Protein AF-A0A0V0W6Q3-F1 (afdb_monomer_lite)

Foldseek 3Di:
DDDDDDFPFDWFDPWDWDWDADPVNPDIDTDTDDDGTDGDDAWAWDDDDDPPDTDTPDGDPCVPQVPDPVDDDD

Radius of gyration: 18.72 Å; chains: 1; bounding box: 35×26×55 Å

Structure (mmCIF, N/CA/C/O backbone):
data_AF-A0A0V0W6Q3-F1
#
_entry.id   AF-A0A0V0W6Q3-F1
#
loop_
_atom_site.group_PDB
_atom_site.id
_atom_site.type_symbol
_atom_site.label_atom_id
_atom_site.label_alt_id
_atom_site.label_comp_id
_atom_site.label_asym_id
_atom_site.label_entity_id
_atom_site.label_seq_id
_atom_site.pdbx_PDB_ins_code
_atom_site.Cartn_x
_atom_site.Cartn_y
_atom_site.Cartn_z
_atom_site.occupancy
_atom_site.B_iso_or_equiv
_atom_site.auth_seq_id
_atom_site.auth_comp_id
_atom_site.auth_asym_id
_atom_site.auth_atom_id
_atom_site.pdbx_PDB_model_num
ATOM 1 N N . MET A 1 1 ? -16.376 10.182 -13.529 1.00 31.70 1 MET A N 1
ATOM 2 C CA . MET A 1 1 ? -15.973 9.424 -12.325 1.00 31.70 1 MET A CA 1
ATOM 3 C C . MET A 1 1 ? -16.274 7.948 -12.561 1.00 31.70 1 MET A C 1
ATOM 5 O O . MET A 1 1 ? -17.407 7.539 -12.380 1.00 31.70 1 MET A O 1
ATOM 9 N N . CYS A 1 2 ? -15.320 7.168 -13.066 1.00 30.09 2 CYS A N 1
ATOM 10 C CA . CYS A 1 2 ? -15.411 5.704 -13.116 1.00 30.09 2 CYS A CA 1
ATOM 11 C C . CYS A 1 2 ? -14.006 5.177 -13.429 1.00 30.09 2 CYS A C 1
ATOM 13 O O . CYS A 1 2 ? -13.460 5.506 -14.480 1.00 30.09 2 CYS A O 1
ATOM 15 N N . VAL A 1 3 ? -13.386 4.439 -12.508 1.00 39.09 3 VAL A N 1
ATOM 16 C CA . VAL A 1 3 ? -12.073 3.816 -12.730 1.00 39.09 3 VAL A CA 1
ATOM 17 C C . VAL A 1 3 ? -12.310 2.318 -12.851 1.00 39.09 3 VAL A C 1
ATOM 19 O O . VAL A 1 3 ? -12.607 1.651 -11.863 1.00 39.09 3 VAL A O 1
ATOM 22 N N . SER A 1 4 ? -12.225 1.805 -14.078 1.00 35.38 4 SER A N 1
ATOM 23 C CA . SER A 1 4 ? -12.343 0.376 -14.364 1.00 35.38 4 SER A CA 1
ATOM 24 C C . SER A 1 4 ? -10.994 -0.319 -14.167 1.00 35.38 4 SER A C 1
ATOM 26 O O . SER A 1 4 ? -9.987 0.025 -14.781 1.00 35.38 4 SER A O 1
ATOM 28 N N . SER A 1 5 ? -11.030 -1.296 -13.269 1.00 49.66 5 SER A N 1
ATOM 29 C CA . SER A 1 5 ? -9.982 -2.090 -12.624 1.00 49.66 5 SER A CA 1
ATOM 30 C C . SER A 1 5 ? -9.231 -3.098 -13.507 1.00 49.66 5 SER A C 1
ATOM 32 O O . SER A 1 5 ? -9.749 -3.523 -14.534 1.00 49.66 5 SER A O 1
ATOM 34 N N . ARG A 1 6 ? -8.116 -3.645 -12.989 1.00 39.38 6 ARG A N 1
ATOM 35 C CA . ARG A 1 6 ? -7.982 -5.106 -12.760 1.00 39.38 6 ARG A CA 1
ATOM 36 C C . ARG A 1 6 ? -6.877 -5.412 -11.729 1.00 39.38 6 ARG A C 1
ATOM 38 O O . ARG A 1 6 ? -5.702 -5.551 -12.061 1.00 39.38 6 ARG A O 1
ATOM 45 N N . PHE A 1 7 ? -7.275 -5.530 -10.461 1.00 40.69 7 PHE A N 1
ATOM 46 C CA . PHE A 1 7 ? -6.437 -6.014 -9.360 1.00 40.69 7 PHE A CA 1
ATOM 47 C C . PHE A 1 7 ? -6.671 -7.520 -9.178 1.00 40.69 7 PHE A C 1
ATOM 49 O O . PHE A 1 7 ? -7.766 -7.939 -8.824 1.00 40.69 7 PHE A O 1
ATOM 56 N N . THR A 1 8 ? -5.657 -8.350 -9.426 1.00 42.06 8 THR A N 1
ATOM 57 C CA . THR A 1 8 ? -5.663 -9.761 -9.002 1.00 42.06 8 THR A CA 1
ATOM 58 C C . THR A 1 8 ? -5.325 -9.803 -7.514 1.00 42.06 8 THR A C 1
ATOM 60 O O . THR A 1 8 ? -4.165 -9.589 -7.152 1.00 42.06 8 THR A O 1
ATOM 63 N N . ALA A 1 9 ? -6.342 -9.997 -6.679 1.00 39.00 9 ALA A N 1
ATOM 64 C CA . ALA A 1 9 ? -6.248 -10.012 -5.226 1.00 39.00 9 ALA A CA 1
ATOM 65 C C . ALA A 1 9 ? -5.781 -11.390 -4.728 1.00 39.00 9 ALA A C 1
ATOM 67 O O . ALA A 1 9 ? -6.442 -12.392 -4.973 1.00 39.00 9 ALA A O 1
ATOM 68 N N . VAL A 1 10 ? -4.651 -11.429 -4.020 1.00 44.03 10 VAL A N 1
ATOM 69 C CA . VAL A 1 10 ? -4.273 -12.545 -3.141 1.00 44.03 10 VAL A CA 1
ATOM 70 C C . VAL A 1 10 ? -4.319 -11.995 -1.718 1.00 44.03 10 VAL A C 1
ATOM 72 O O . VAL A 1 10 ? -3.356 -11.404 -1.253 1.00 44.03 10 VAL A O 1
ATOM 75 N N . GLU A 1 11 ? -5.530 -12.092 -1.164 1.00 50.97 11 GLU A N 1
ATOM 76 C CA . GLU A 1 11 ? -6.056 -12.048 0.216 1.00 50.97 11 GLU A CA 1
ATOM 77 C C . GLU A 1 11 ? -5.346 -11.223 1.312 1.00 50.97 11 GLU A C 1
ATOM 79 O O . GLU A 1 11 ? -4.166 -11.457 1.575 1.00 50.97 11 GLU A O 1
ATOM 84 N N . HIS A 1 12 ? -6.131 -10.323 1.967 1.00 47.22 12 HIS A N 1
ATOM 85 C CA . HIS A 1 12 ? -5.936 -9.481 3.201 1.00 47.22 12 HIS A CA 1
ATOM 86 C C . HIS A 1 12 ? -5.939 -7.902 3.134 1.00 47.22 12 HIS A C 1
ATOM 88 O O . HIS A 1 12 ? -4.910 -7.238 3.134 1.00 47.22 12 HIS A O 1
ATOM 94 N N . ALA A 1 13 ? -7.141 -7.294 3.262 1.00 53.12 13 ALA A N 1
ATOM 95 C CA . ALA A 1 13 ? -7.461 -5.915 3.772 1.00 53.12 13 ALA A CA 1
ATOM 96 C C . ALA A 1 13 ? -6.381 -5.017 4.387 1.00 53.12 13 ALA A C 1
ATOM 98 O O . ALA A 1 13 ? -5.989 -5.380 5.494 1.00 53.12 13 ALA A O 1
ATOM 99 N N . PRO A 1 14 ? -6.183 -3.730 3.987 1.00 55.50 14 PRO A N 1
ATOM 100 C CA . PRO A 1 14 ? -6.273 -2.654 4.973 1.00 55.50 14 PRO A CA 1
ATOM 101 C C . PRO A 1 14 ? -7.655 -2.672 5.642 1.00 55.50 14 PRO A C 1
ATOM 103 O O . PRO A 1 14 ? -8.711 -2.344 5.097 1.00 55.50 14 PRO A O 1
ATOM 106 N N . LYS A 1 15 ? -7.624 -3.159 6.866 1.00 61.81 15 LYS A N 1
ATOM 107 C CA . LYS A 1 15 ? -8.781 -3.525 7.658 1.00 61.81 15 LYS A CA 1
ATOM 108 C C . LYS A 1 15 ? -9.541 -2.264 8.087 1.00 61.81 15 LYS A C 1
ATOM 110 O O . LYS A 1 15 ? -9.002 -1.434 8.814 1.00 61.81 15 LYS A O 1
ATOM 115 N N . LYS A 1 16 ? -10.786 -2.103 7.628 1.00 65.19 16 LYS A N 1
ATOM 116 C CA . LYS A 1 16 ? -11.663 -1.012 8.072 1.00 65.19 16 LYS A CA 1
ATOM 117 C C . LYS A 1 16 ? -12.383 -1.440 9.342 1.00 65.19 16 LYS A C 1
ATOM 119 O O . LYS A 1 16 ? -13.021 -2.491 9.381 1.00 65.19 16 LYS A O 1
ATOM 124 N N . PHE A 1 17 ? -12.297 -0.603 10.365 1.00 71.94 17 PHE A N 1
ATOM 125 C CA . PHE A 1 17 ? -12.909 -0.861 11.655 1.00 71.94 17 PHE A CA 1
ATOM 126 C C . PHE A 1 17 ? -13.853 0.272 12.058 1.00 71.94 17 PHE A C 1
ATOM 128 O O . PHE A 1 17 ? -13.539 1.442 11.854 1.00 71.94 17 PHE A O 1
ATOM 135 N N . GLY A 1 18 ? -14.998 -0.079 12.635 1.00 75.56 18 GLY A N 1
ATOM 136 C CA . GLY A 1 18 ? -15.794 0.808 13.478 1.00 75.56 18 GLY A CA 1
ATOM 137 C C . GLY A 1 18 ? -15.426 0.587 14.943 1.00 75.56 18 GLY A C 1
ATOM 138 O O . GLY A 1 18 ? -15.051 -0.525 15.319 1.00 75.56 18 GLY A O 1
ATOM 139 N N . TYR A 1 19 ? -15.516 1.632 15.762 1.00 74.38 19 TYR A N 1
ATOM 140 C CA . TYR A 1 19 ? -15.284 1.544 17.201 1.00 74.38 19 TYR A CA 1
ATOM 141 C C . TYR A 1 19 ? -16.552 1.931 17.962 1.00 74.38 19 TYR A C 1
ATOM 143 O O . TYR A 1 19 ? -17.170 2.955 17.682 1.00 74.38 19 TYR A O 1
ATOM 151 N N . GLU A 1 20 ? -16.923 1.112 18.942 1.00 75.44 20 GLU A N 1
ATOM 152 C CA . GLU A 1 20 ? -17.98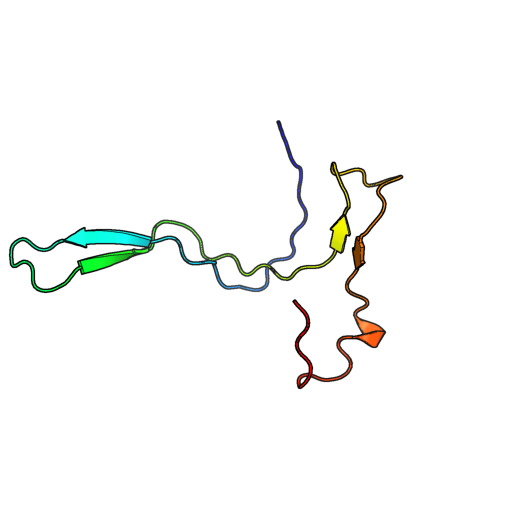1 1.412 19.907 1.00 75.44 20 GLU A CA 1
ATOM 153 C C . GLU A 1 20 ? -17.378 1.393 21.315 1.00 75.44 20 GLU A C 1
ATOM 155 O O . GLU A 1 20 ? -16.705 0.435 21.708 1.00 75.44 20 GLU A O 1
ATOM 160 N N . PHE A 1 21 ? -17.590 2.459 22.087 1.00 77.88 21 PHE A N 1
ATOM 161 C CA . PHE A 1 21 ? -17.144 2.519 23.477 1.00 77.88 21 PHE A CA 1
ATOM 162 C C . PHE A 1 21 ? -18.194 1.875 24.381 1.00 77.88 21 PHE A C 1
ATOM 164 O O . PHE A 1 21 ? -19.369 2.244 24.348 1.00 77.88 21 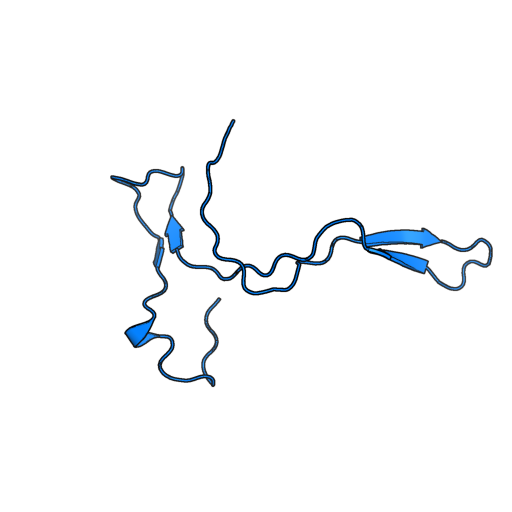PHE A O 1
ATOM 171 N N . LYS A 1 22 ? -17.777 0.906 25.202 1.00 75.6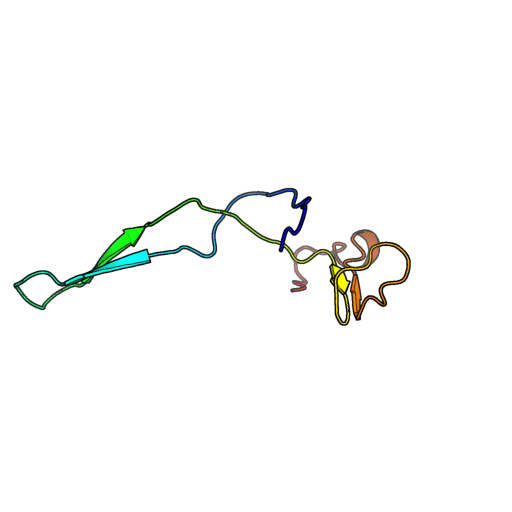9 22 LYS A N 1
ATOM 172 C CA . LYS A 1 22 ? -18.656 0.341 26.232 1.00 75.69 22 LYS A CA 1
ATOM 173 C C . LYS A 1 22 ? -18.918 1.393 27.311 1.00 75.69 22 LYS A C 1
ATOM 175 O O . LYS A 1 22 ? -18.024 2.171 27.636 1.00 75.69 22 LYS A O 1
ATOM 180 N N . LYS A 1 23 ? -20.130 1.392 27.881 1.00 71.56 23 LYS A N 1
ATOM 181 C CA . LYS A 1 23 ? -20.580 2.361 28.902 1.00 71.56 23 LYS A CA 1
ATOM 182 C C . LYS A 1 23 ? -19.654 2.432 30.126 1.00 71.56 23 LYS A C 1
ATOM 184 O O . LYS A 1 23 ? -19.561 3.479 30.748 1.00 71.56 23 LYS A O 1
ATOM 189 N N . ASP A 1 24 ? -18.911 1.359 30.388 1.00 71.75 24 ASP A N 1
ATOM 190 C CA . ASP A 1 24 ? -17.962 1.239 31.501 1.00 71.75 24 ASP A CA 1
ATOM 191 C C . ASP A 1 24 ? -16.575 1.849 31.203 1.00 71.75 24 ASP A C 1
ATOM 193 O O . ASP A 1 24 ? -15.638 1.658 31.976 1.00 71.75 24 ASP A O 1
ATOM 197 N N . GLY A 1 25 ? -16.398 2.513 30.050 1.00 66.56 25 GLY A N 1
ATOM 198 C CA . GLY A 1 25 ? -15.208 3.299 29.677 1.00 66.56 25 GLY A CA 1
ATOM 199 C C . GLY A 1 25 ? -13.898 2.516 29.514 1.00 66.56 25 GLY A C 1
ATOM 200 O O . GLY A 1 25 ? -12.885 3.074 29.108 1.00 66.56 25 GLY A O 1
ATOM 201 N N . THR A 1 26 ? -13.898 1.219 29.807 1.00 72.12 26 THR A N 1
ATOM 202 C CA . THR A 1 26 ? -12.677 0.430 30.006 1.00 72.12 26 THR A CA 1
ATOM 203 C C . THR A 1 26 ? -12.089 -0.128 28.713 1.00 72.12 26 THR A C 1
ATOM 205 O O . THR A 1 26 ? -10.878 -0.331 28.652 1.00 72.12 26 THR A O 1
ATOM 208 N N . LYS A 1 27 ? -12.906 -0.410 27.681 1.00 70.75 27 LYS A N 1
ATOM 209 C CA . LYS A 1 27 ? -12.443 -0.994 26.403 1.00 70.75 27 LYS A CA 1
ATOM 210 C C . LYS A 1 27 ? -13.294 -0.553 25.207 1.00 70.75 27 LYS A C 1
ATOM 212 O O . LYS A 1 27 ? -14.524 -0.592 25.265 1.00 70.75 27 LYS A O 1
ATOM 217 N N . ALA A 1 28 ? -12.628 -0.214 24.101 1.00 71.06 28 ALA A N 1
ATOM 218 C CA . ALA A 1 28 ? -13.262 -0.015 22.799 1.00 71.06 28 ALA A CA 1
ATOM 219 C C . ALA A 1 28 ? -13.516 -1.374 22.122 1.00 71.06 28 ALA A C 1
ATOM 221 O O . ALA A 1 28 ? -12.609 -2.202 22.011 1.00 71.06 28 ALA A O 1
ATOM 222 N N . ALA A 1 29 ? -14.750 -1.615 21.680 1.00 73.94 29 ALA A N 1
ATOM 223 C CA . ALA A 1 29 ? -15.101 -2.766 20.860 1.00 73.94 29 ALA A CA 1
ATOM 224 C C . ALA A 1 29 ? -14.836 -2.423 19.389 1.00 73.94 29 ALA A C 1
ATOM 226 O O . ALA A 1 29 ? -15.477 -1.537 18.824 1.00 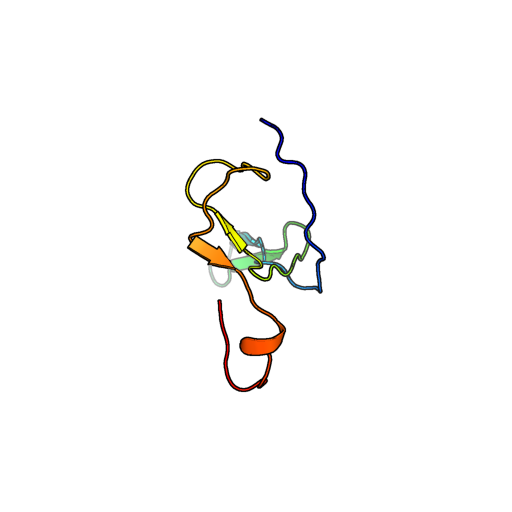73.94 29 ALA A O 1
ATOM 227 N N . LEU A 1 30 ? -13.870 -3.111 18.781 1.00 78.19 30 LEU A N 1
ATOM 228 C CA . LEU A 1 30 ? -13.525 -2.939 17.374 1.00 78.19 30 LEU A CA 1
ATOM 229 C C . LEU A 1 30 ? -14.369 -3.894 16.523 1.00 78.19 30 LEU A C 1
ATOM 231 O O . LEU A 1 30 ? -14.287 -5.111 16.687 1.00 78.19 30 LEU A O 1
ATOM 235 N N . LYS A 1 31 ? -15.162 -3.354 15.598 1.00 79.31 31 LYS A N 1
ATOM 236 C CA . LYS A 1 31 ? -15.954 -4.132 14.641 1.00 79.31 31 LYS A CA 1
ATOM 237 C C . LYS A 1 31 ? -15.368 -3.980 13.252 1.00 79.31 31 LYS A C 1
ATOM 239 O O . LYS A 1 31 ? -15.182 -2.868 12.772 1.00 79.31 31 LYS A O 1
ATOM 244 N N . GLU A 1 32 ? -15.098 -5.091 12.586 1.00 78.94 32 GLU A N 1
ATOM 245 C CA . GLU A 1 32 ? -14.674 -5.062 11.189 1.00 78.94 32 GLU A CA 1
ATOM 246 C C . GLU A 1 32 ? -15.850 -4.669 10.299 1.00 78.94 32 GLU A C 1
ATOM 248 O O . GLU A 1 32 ? -16.910 -5.296 10.331 1.00 78.94 32 GLU A O 1
ATOM 253 N N . LEU A 1 33 ? -15.666 -3.606 9.521 1.00 79.94 33 LEU A N 1
ATOM 254 C CA . LEU A 1 33 ? -16.676 -3.077 8.617 1.00 79.94 33 LEU A CA 1
ATOM 255 C C . LEU A 1 33 ? -16.172 -3.202 7.181 1.00 79.94 33 LEU A C 1
ATOM 257 O O . LEU A 1 33 ? -15.458 -2.333 6.686 1.00 79.94 33 LEU A O 1
ATOM 261 N N . GLY A 1 34 ? -16.594 -4.268 6.505 1.00 78.38 34 GLY A N 1
ATOM 262 C CA . GLY A 1 34 ? -16.370 -4.469 5.075 1.00 78.38 34 GLY A CA 1
ATOM 263 C C . GLY A 1 34 ? -15.357 -5.568 4.719 1.00 78.38 34 GLY A C 1
ATOM 264 O O . GLY A 1 34 ? -14.840 -6.261 5.596 1.00 78.38 34 GLY A O 1
ATOM 265 N N . PRO A 1 35 ? -15.112 -5.765 3.411 1.00 81.31 35 PRO A N 1
ATOM 266 C CA . PRO A 1 35 ? -14.324 -6.880 2.892 1.00 81.31 35 PRO A CA 1
ATOM 267 C C . PRO A 1 35 ? -12.812 -6.722 3.110 1.00 81.31 35 PRO A C 1
ATOM 269 O O . PRO A 1 35 ? -12.274 -5.614 3.140 1.00 81.31 35 PRO A O 1
ATOM 272 N N . ARG A 1 36 ? -12.108 -7.860 3.194 1.00 75.12 36 ARG A N 1
ATOM 273 C CA . ARG A 1 36 ? -10.651 -7.939 3.368 1.00 75.12 36 ARG A CA 1
ATOM 274 C C . ARG A 1 36 ? -9.899 -8.103 2.010 1.00 75.12 36 ARG A C 1
ATOM 276 O O . ARG A 1 36 ? -9.652 -9.219 1.589 1.00 75.12 36 ARG A O 1
ATOM 283 N N . PHE A 1 37 ? -9.456 -7.027 1.352 1.00 71.31 37 PHE A N 1
ATOM 284 C CA . PHE A 1 37 ? -8.555 -6.937 0.171 1.00 71.31 37 PHE A CA 1
ATOM 285 C C . PHE A 1 37 ? -7.010 -6.772 0.413 1.00 71.31 37 PHE A C 1
ATOM 287 O O . PHE A 1 37 ? -6.554 -5.744 0.891 1.00 71.31 37 PHE A O 1
ATOM 294 N N . THR A 1 38 ? -6.138 -7.710 0.016 1.00 72.38 38 THR A N 1
ATOM 295 C CA . THR A 1 38 ? -4.678 -7.406 -0.041 1.00 72.38 38 THR A CA 1
ATOM 296 C C . THR A 1 38 ? -4.362 -6.745 -1.359 1.00 72.38 38 THR A C 1
ATOM 298 O O . THR A 1 38 ? -4.656 -7.304 -2.420 1.00 72.38 38 THR A O 1
ATOM 301 N N . LEU A 1 39 ? -3.711 -5.587 -1.301 1.00 79.69 39 LEU A N 1
ATOM 302 C CA . LEU A 1 39 ? -3.160 -4.934 -2.481 1.00 79.69 39 LEU A CA 1
ATOM 303 C C . LEU A 1 39 ? -1.648 -5.100 -2.489 1.00 79.69 39 LEU A C 1
ATOM 305 O O . LEU A 1 39 ? -0.981 -4.911 -1.477 1.00 79.69 39 LEU A O 1
ATOM 309 N N . ARG A 1 40 ? -1.121 -5.420 -3.667 1.00 78.56 40 ARG A N 1
ATOM 310 C CA . ARG A 1 40 ? 0.302 -5.307 -3.976 1.00 78.56 40 ARG A CA 1
ATOM 311 C C . ARG A 1 40 ? 0.453 -4.256 -5.062 1.00 78.56 40 ARG A C 1
ATOM 313 O O . ARG A 1 40 ? -0.295 -4.298 -6.048 1.00 78.56 40 ARG A O 1
ATOM 320 N N . LEU A 1 41 ? 1.391 -3.329 -4.890 1.00 83.44 41 LEU A N 1
ATOM 321 C CA . LEU A 1 41 ? 1.680 -2.332 -5.910 1.00 83.44 41 LEU A CA 1
ATOM 322 C C . LEU A 1 41 ? 2.274 -3.038 -7.138 1.00 83.44 41 LEU A C 1
ATOM 324 O O . LEU A 1 41 ? 3.206 -3.831 -7.034 1.00 83.44 41 LEU A O 1
ATOM 328 N N . LYS A 1 42 ? 1.692 -2.791 -8.316 1.00 83.19 42 LYS A N 1
ATOM 329 C CA . LYS A 1 42 ? 2.191 -3.339 -9.592 1.00 83.19 42 LYS A CA 1
ATOM 330 C C . LYS A 1 42 ? 2.863 -2.278 -10.450 1.00 83.19 42 LYS A C 1
ATOM 332 O O . LYS A 1 42 ? 3.889 -2.546 -11.064 1.00 83.19 42 LYS A O 1
ATOM 337 N N . ALA A 1 43 ? 2.261 -1.098 -10.514 1.00 83.25 43 ALA A N 1
ATOM 338 C CA . ALA A 1 43 ? 2.782 0.044 -11.237 1.00 83.25 43 ALA A CA 1
ATOM 339 C C . ALA A 1 43 ? 2.238 1.330 -10.613 1.00 83.25 43 ALA A C 1
ATOM 341 O O . ALA A 1 43 ? 1.094 1.359 -10.152 1.00 83.25 43 ALA A O 1
ATOM 342 N N . LEU A 1 44 ? 3.055 2.376 -10.630 1.00 86.75 44 LEU A N 1
ATOM 343 C CA . LEU A 1 44 ? 2.710 3.727 -10.224 1.00 86.75 44 LEU A CA 1
ATOM 344 C C . LEU A 1 44 ? 2.850 4.635 -11.443 1.00 86.75 44 LEU A C 1
ATOM 346 O O . LEU A 1 44 ? 3.932 4.754 -12.019 1.00 86.75 44 LEU A O 1
ATOM 350 N N . GLN A 1 45 ? 1.740 5.239 -11.855 1.00 88.50 45 GLN A N 1
ATOM 351 C CA . GLN A 1 45 ? 1.713 6.176 -12.969 1.00 88.50 45 GLN A CA 1
ATOM 352 C C . GLN A 1 45 ? 1.756 7.611 -12.445 1.00 88.50 45 GLN A C 1
ATOM 354 O O . GLN A 1 45 ? 1.041 7.950 -11.502 1.00 88.50 45 GLN A O 1
ATOM 359 N N . LYS A 1 46 ? 2.545 8.461 -13.101 1.00 85.06 46 LYS A N 1
ATOM 360 C CA . LYS A 1 46 ? 2.541 9.897 -12.853 1.00 85.06 46 LYS A CA 1
ATOM 361 C C . LYS A 1 46 ? 1.286 10.530 -13.448 1.00 85.06 46 LYS A C 1
ATOM 363 O O . LYS A 1 46 ? 1.034 10.412 -14.649 1.00 85.06 46 LYS A O 1
ATOM 368 N N . GLY A 1 47 ? 0.523 11.240 -12.622 1.00 83.12 47 GLY A N 1
ATOM 369 C CA . GLY A 1 47 ? -0.671 11.964 -13.057 1.00 83.12 47 GLY A CA 1
ATOM 370 C C . GLY A 1 47 ? -1.899 11.069 -13.255 1.00 83.12 47 GLY A C 1
ATOM 371 O O . GLY A 1 47 ? -2.138 10.132 -12.497 1.00 83.12 47 GLY A O 1
ATOM 372 N N . THR A 1 48 ? -2.737 11.395 -14.238 1.00 84.50 48 THR A N 1
ATOM 373 C CA . THR A 1 48 ? -4.015 10.708 -14.477 1.00 84.50 48 THR A CA 1
ATOM 374 C C . THR A 1 48 ? -3.821 9.357 -15.159 1.00 84.50 48 THR A C 1
ATOM 376 O O . THR A 1 48 ? -2.930 9.200 -15.987 1.00 84.50 48 THR A O 1
ATOM 379 N N . PHE A 1 49 ? -4.685 8.380 -14.860 1.00 83.12 49 PHE A N 1
ATOM 380 C CA . PHE A 1 49 ? -4.625 7.058 -15.490 1.00 83.12 49 PHE A CA 1
ATOM 381 C C . PHE A 1 49 ? -4.744 7.168 -17.019 1.00 83.12 49 PHE A C 1
ATOM 383 O O . PHE A 1 49 ? -5.797 7.528 -17.546 1.00 83.12 49 PHE A O 1
ATOM 390 N N . ASN A 1 50 ? -3.659 6.850 -17.727 1.00 80.88 50 ASN A N 1
ATOM 391 C CA . ASN A 1 50 ? -3.588 6.858 -19.185 1.00 80.88 50 ASN A CA 1
ATOM 392 C C . ASN A 1 50 ? -2.824 5.606 -19.641 1.00 80.88 50 ASN A C 1
ATOM 394 O O . ASN A 1 50 ? -1.594 5.601 -19.645 1.00 80.88 50 ASN A O 1
ATOM 398 N N . PRO A 1 51 ? -3.527 4.541 -20.055 1.00 75.31 51 PRO A N 1
ATOM 399 C CA . PRO A 1 51 ? -2.896 3.259 -20.352 1.00 75.31 51 PRO A CA 1
ATOM 400 C C . PRO A 1 51 ? -2.034 3.262 -21.624 1.00 75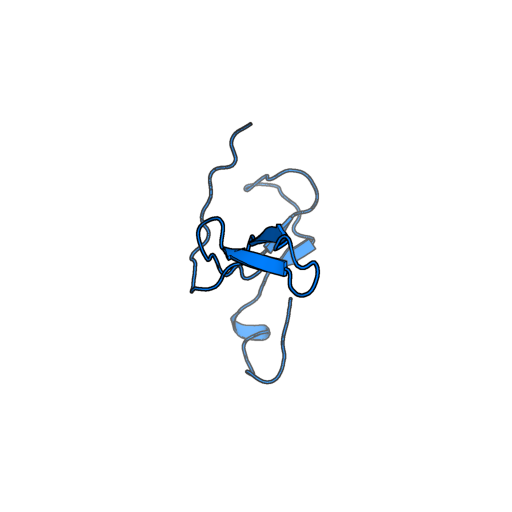.31 51 PRO A C 1
ATOM 402 O O . PRO A 1 51 ? -1.294 2.307 -21.835 1.00 75.31 51 PRO A O 1
ATOM 405 N N . LYS A 1 52 ? -2.137 4.286 -22.487 1.00 78.19 52 LYS A N 1
ATOM 406 C CA . LYS A 1 52 ? -1.411 4.341 -23.770 1.00 78.19 52 LYS A CA 1
ATOM 407 C C . LYS A 1 52 ? -0.159 5.211 -23.720 1.00 78.19 52 LYS A C 1
ATOM 409 O O . LYS A 1 52 ? 0.853 4.842 -24.299 1.00 78.19 52 LYS A O 1
ATOM 414 N N . PHE A 1 53 ? -0.235 6.356 -23.043 1.00 76.44 53 PHE A N 1
ATOM 415 C CA . PHE A 1 53 ? 0.841 7.360 -23.035 1.00 76.44 53 PHE A CA 1
ATOM 416 C C . PHE A 1 53 ? 1.225 7.814 -21.623 1.00 76.44 53 PHE A C 1
ATOM 418 O O . PHE A 1 53 ? 1.891 8.832 -21.446 1.00 76.44 53 PHE A O 1
ATOM 425 N N . GLY A 1 54 ? 0.772 7.087 -20.605 1.00 77.06 54 GLY A N 1
ATOM 426 C CA . GLY A 1 54 ? 1.119 7.355 -19.222 1.00 77.06 54 GLY A CA 1
ATOM 427 C C . GLY A 1 54 ? 2.600 7.129 -18.956 1.00 77.06 54 GLY A C 1
ATOM 428 O O . GLY A 1 54 ? 3.135 6.065 -19.260 1.00 77.06 54 GLY A O 1
ATOM 429 N N . GLN A 1 55 ? 3.258 8.115 -18.350 1.00 80.12 55 GLN A N 1
ATOM 430 C CA . GLN A 1 55 ? 4.598 7.929 -17.803 1.00 80.12 55 GLN A CA 1
ATOM 431 C C . GLN A 1 55 ? 4.485 7.198 -16.465 1.00 80.12 55 GLN A C 1
ATOM 433 O O . GLN A 1 55 ? 3.768 7.641 -15.564 1.00 80.12 55 GLN A O 1
ATOM 438 N N . PHE A 1 56 ? 5.179 6.071 -16.336 1.00 82.50 56 PHE A N 1
ATOM 439 C CA . PHE A 1 56 ? 5.239 5.320 -15.088 1.00 82.50 56 PHE A CA 1
ATOM 440 C C . PHE A 1 56 ? 6.458 5.755 -14.283 1.00 82.50 56 PHE A C 1
ATOM 442 O O . PHE A 1 56 ? 7.574 5.747 -14.792 1.00 82.50 56 PHE A O 1
ATOM 449 N N . GLU A 1 57 ? 6.238 6.116 -13.023 1.00 83.56 57 GLU A N 1
ATOM 450 C CA . GLU A 1 57 ? 7.320 6.374 -12.068 1.00 83.56 57 GLU A CA 1
ATOM 451 C C . GLU A 1 57 ? 7.908 5.067 -11.551 1.00 83.56 57 GLU A C 1
ATOM 453 O O . GLU A 1 57 ? 9.105 4.975 -11.291 1.00 83.56 57 GLU A O 1
ATOM 458 N N . TRP A 1 58 ? 7.071 4.037 -11.422 1.00 81.31 58 TRP A N 1
ATOM 459 C CA . TRP A 1 58 ? 7.501 2.760 -10.882 1.00 81.31 58 TRP A CA 1
ATOM 460 C C . TRP A 1 58 ? 6.735 1.604 -11.511 1.00 81.31 58 TRP A C 1
ATOM 462 O O . TRP A 1 58 ? 5.522 1.678 -11.703 1.00 81.31 58 TRP A O 1
ATOM 472 N N . ILE A 1 59 ? 7.440 0.520 -11.824 1.00 85.25 59 ILE A N 1
ATOM 473 C CA . ILE A 1 59 ? 6.858 -0.715 -12.353 1.00 85.25 59 ILE A CA 1
ATOM 474 C C . ILE A 1 59 ? 7.541 -1.896 -11.669 1.00 85.25 59 ILE A C 1
ATOM 476 O O . ILE A 1 59 ? 8.769 -2.002 -11.666 1.00 85.25 59 ILE A O 1
ATOM 480 N N . LEU A 1 60 ? 6.740 -2.822 -11.142 1.00 82.69 60 LEU A N 1
ATOM 481 C CA . LEU A 1 60 ? 7.231 -4.057 -10.552 1.00 82.69 60 LEU A CA 1
ATOM 482 C C . LEU A 1 60 ? 7.733 -5.017 -11.644 1.00 82.69 60 LEU A C 1
ATOM 484 O O . LEU A 1 60 ? 6.977 -5.786 -12.239 1.00 82.69 60 LEU A O 1
ATOM 488 N N . LYS A 1 61 ? 9.045 -5.018 -11.869 1.00 82.94 61 LYS A N 1
ATOM 489 C CA . LYS A 1 61 ? 9.763 -6.036 -12.640 1.00 82.94 61 LYS A CA 1
ATOM 490 C C . LYS A 1 61 ? 9.927 -7.332 -11.841 1.00 82.94 61 LYS A C 1
ATOM 492 O O . LYS A 1 61 ? 10.930 -7.537 -11.158 1.00 82.94 61 LYS A O 1
ATOM 497 N N . ARG A 1 62 ? 8.947 -8.229 -11.954 1.00 74.69 62 ARG A N 1
ATOM 498 C CA . ARG A 1 62 ? 8.908 -9.520 -11.241 1.00 74.69 62 ARG A CA 1
ATOM 499 C C . ARG A 1 62 ? 10.213 -10.322 -11.332 1.00 74.69 62 ARG A C 1
ATOM 501 O O . ARG A 1 62 ? 10.710 -10.769 -10.308 1.00 74.69 62 ARG A O 1
ATOM 508 N N . HIS A 1 63 ? 10.777 -10.486 -12.527 1.00 77.75 63 HIS A N 1
ATOM 509 C CA . HIS A 1 63 ? 11.951 -11.347 -12.727 1.00 77.75 63 HIS A CA 1
ATOM 510 C C . HIS A 1 63 ? 13.251 -10.785 -12.143 1.00 77.75 63 HIS A C 1
ATOM 512 O O . HIS A 1 63 ? 14.139 -11.557 -11.806 1.00 77.75 63 HIS A O 1
ATOM 518 N N . GLU A 1 64 ? 13.361 -9.463 -12.000 1.00 75.75 64 GLU A N 1
ATOM 519 C CA . GLU A 1 64 ? 14.548 -8.814 -11.433 1.00 75.75 64 GLU A CA 1
ATOM 520 C C . GLU A 1 64 ? 14.403 -8.637 -9.913 1.00 75.75 64 GLU A C 1
ATOM 522 O O . GLU A 1 64 ? 15.333 -8.898 -9.147 1.00 75.75 64 GLU A O 1
ATOM 527 N N . MET A 1 65 ? 13.214 -8.227 -9.460 1.00 73.56 65 MET A N 1
ATOM 528 C CA . MET A 1 65 ? 12.981 -7.820 -8.074 1.00 73.56 65 MET A CA 1
ATOM 529 C C . MET A 1 65 ? 12.457 -8.950 -7.177 1.00 73.56 65 MET A C 1
ATOM 531 O O . MET A 1 65 ? 12.843 -9.017 -6.016 1.00 73.56 65 MET A O 1
ATOM 535 N N . GLU A 1 66 ? 11.663 -9.903 -7.681 1.00 72.56 66 GLU A N 1
ATOM 536 C CA . GLU A 1 66 ? 11.174 -11.047 -6.881 1.00 72.56 66 GLU A CA 1
ATOM 537 C C . GLU A 1 66 ? 12.153 -12.245 -6.901 1.00 72.56 66 GLU A C 1
ATOM 539 O O . GLU A 1 66 ? 11.746 -13.394 -6.737 1.00 72.56 66 GLU A O 1
ATOM 544 N N . THR A 1 67 ? 13.457 -12.000 -7.081 1.00 71.94 67 THR A N 1
ATOM 545 C CA . THR A 1 67 ? 14.504 -13.045 -7.084 1.00 71.94 67 THR A CA 1
ATOM 546 C C . THR A 1 67 ? 14.762 -13.644 -5.701 1.00 71.94 67 THR A C 1
ATOM 548 O O . THR A 1 67 ? 15.199 -14.788 -5.587 1.00 71.94 67 THR A O 1
ATOM 551 N N . SER A 1 68 ? 14.481 -12.899 -4.627 1.00 70.19 68 SER A N 1
ATOM 552 C CA . SER A 1 68 ? 14.680 -13.354 -3.251 1.00 70.19 68 SER A CA 1
ATOM 553 C C . SER A 1 68 ? 13.548 -12.907 -2.337 1.00 70.19 68 SER A C 1
ATOM 555 O O . SER A 1 68 ? 13.249 -11.721 -2.241 1.00 70.19 68 SER A O 1
ATOM 557 N N . ARG A 1 69 ? 12.997 -13.849 -1.559 1.00 70.25 69 ARG A N 1
ATOM 558 C CA . ARG A 1 69 ? 11.980 -13.580 -0.521 1.00 70.25 69 ARG A CA 1
ATOM 559 C C . ARG A 1 69 ? 12.502 -12.765 0.672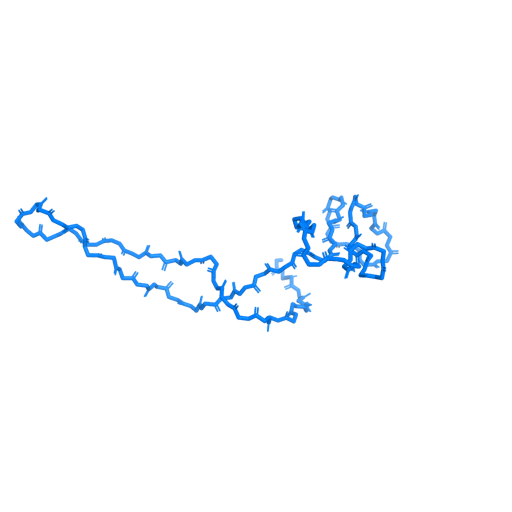 1.00 70.25 69 ARG A C 1
ATOM 561 O O . ARG A 1 69 ? 11.729 -12.442 1.564 1.00 70.25 69 ARG A O 1
ATOM 568 N N . ARG A 1 70 ? 13.805 -12.460 0.713 1.00 77.00 70 ARG A N 1
ATOM 569 C CA . ARG A 1 70 ? 14.428 -11.636 1.764 1.00 77.00 70 ARG A CA 1
ATOM 570 C C . ARG A 1 70 ? 14.367 -10.137 1.477 1.00 77.00 70 ARG A C 1
ATOM 572 O O . ARG A 1 70 ? 14.571 -9.354 2.397 1.00 77.00 70 ARG A O 1
ATOM 579 N N . ARG A 1 71 ? 14.140 -9.732 0.223 1.00 72.38 71 ARG A N 1
ATOM 580 C CA . ARG A 1 71 ? 14.066 -8.318 -0.165 1.00 72.38 71 ARG A CA 1
ATOM 581 C C . ARG A 1 71 ? 12.609 -7.958 -0.419 1.00 72.38 71 ARG A C 1
ATOM 583 O O . ARG A 1 71 ? 11.973 -8.535 -1.294 1.00 72.38 71 ARG A O 1
ATOM 590 N N . PHE A 1 72 ? 12.095 -7.028 0.377 1.00 70.25 72 PHE A N 1
ATOM 591 C CA . PHE A 1 72 ? 10.731 -6.531 0.256 1.00 70.25 72 PHE A CA 1
ATOM 592 C C . PHE A 1 72 ? 10.750 -5.194 -0.478 1.00 70.25 72 PHE A C 1
ATOM 594 O O . PHE A 1 72 ? 11.502 -4.291 -0.118 1.00 70.25 72 PHE A O 1
ATOM 601 N N . PHE A 1 73 ? 9.923 -5.100 -1.510 1.00 70.94 73 PHE A N 1
ATOM 602 C CA . PHE A 1 73 ? 9.653 -3.881 -2.262 1.00 70.94 73 PHE A CA 1
ATOM 603 C C . PHE A 1 73 ? 8.193 -3.492 -1.992 1.00 70.94 73 PHE A C 1
ATOM 605 O O . PHE A 1 73 ? 7.371 -4.381 -1.746 1.00 70.94 73 PHE A O 1
ATOM 612 N N . LEU A 1 74 ? 7.909 -2.188 -1.971 1.00 63.25 74 LEU A N 1
ATOM 613 C CA . LEU A 1 74 ? 6.586 -1.626 -1.668 1.00 63.25 74 LEU A CA 1
ATOM 614 C C . LEU A 1 74 ? 5.523 -1.985 -2.717 1.00 63.25 74 LEU A C 1
ATOM 616 O O . LEU A 1 74 ? 5.874 -2.068 -3.914 1.00 63.25 74 LEU A O 1
#

pLDDT: mean 70.19, std 14.64, range [30.09, 88.5]

Sequence (74 aa):
MCVSSRFTAVEHAPKKFGYEFKKDGTKAALKELGPRFTLRLKALQKGTFNPKFGQFEWILKRHEMETSRRRFFL

Secondary structure (DSSP, 8-state):
----------S-----EEEEE-TTSS-EEEEE-S--------EEESSS--TTTPPEEEE--HHHHTT-TT----